Protein AF-A0A520GHQ1-F1 (afdb_monomer_lite)

Structure (mmCIF, N/CA/C/O backbone):
data_AF-A0A520GHQ1-F1
#
_entry.id   AF-A0A520GHQ1-F1
#
loop_
_atom_site.group_PDB
_atom_site.id
_atom_site.type_symbol
_atom_site.label_atom_id
_atom_site.label_alt_id
_atom_site.label_comp_id
_atom_site.label_asym_id
_atom_site.label_entity_id
_atom_site.label_seq_id
_atom_site.pdbx_PDB_ins_code
_atom_site.Cartn_x
_atom_site.Cartn_y
_atom_site.Cartn_z
_atom_site.occupancy
_atom_site.B_iso_or_equiv
_atom_site.auth_seq_id
_atom_site.auth_comp_id
_atom_site.auth_asym_id
_atom_site.auth_atom_id
_atom_site.pdbx_PDB_model_num
ATOM 1 N N . THR A 1 1 ? 6.059 27.711 -17.812 1.00 39.38 1 THR A N 1
ATOM 2 C CA . THR A 1 1 ? 5.138 26.721 -17.217 1.00 39.38 1 THR A CA 1
ATOM 3 C C . THR A 1 1 ? 5.841 25.387 -17.095 1.00 39.38 1 THR A C 1
ATOM 5 O O . THR A 1 1 ? 5.824 24.600 -18.029 1.00 39.38 1 THR A O 1
ATOM 8 N N . ALA A 1 2 ? 6.552 25.172 -15.986 1.00 42.50 2 ALA A N 1
ATOM 9 C CA . ALA A 1 2 ? 7.246 23.916 -15.719 1.00 42.50 2 ALA A CA 1
ATOM 10 C C . ALA A 1 2 ? 6.252 22.928 -15.097 1.00 42.50 2 ALA A C 1
ATOM 12 O O . ALA A 1 2 ? 5.692 23.186 -14.029 1.00 42.50 2 ALA A O 1
ATOM 13 N N . VAL A 1 3 ? 6.000 21.828 -15.803 1.00 50.03 3 VAL A N 1
ATOM 14 C CA . VAL A 1 3 ? 5.236 20.685 -15.305 1.00 50.03 3 VAL A CA 1
ATOM 15 C C . VAL A 1 3 ? 5.907 20.200 -14.023 1.00 50.03 3 VAL A C 1
ATOM 17 O O . VAL A 1 3 ? 7.085 19.851 -14.008 1.00 50.03 3 VAL A O 1
ATOM 20 N N . ARG A 1 4 ? 5.150 20.243 -12.927 1.00 41.88 4 ARG A N 1
ATOM 21 C CA . ARG A 1 4 ? 5.548 19.730 -11.617 1.00 41.88 4 ARG A CA 1
ATOM 22 C C . ARG A 1 4 ? 5.999 18.272 -11.775 1.00 41.88 4 ARG A C 1
ATOM 24 O O . ARG A 1 4 ? 5.222 17.488 -12.320 1.00 41.88 4 ARG A O 1
ATOM 31 N N . PRO A 1 5 ? 7.180 17.870 -11.280 1.00 46.28 5 PRO A N 1
ATOM 32 C CA . PRO A 1 5 ? 7.553 16.465 -11.233 1.00 46.28 5 PRO A CA 1
ATOM 33 C C . PRO A 1 5 ? 6.722 15.776 -10.146 1.00 46.28 5 PRO A C 1
ATOM 35 O O . PRO A 1 5 ? 7.147 15.588 -9.009 1.00 46.28 5 PRO A O 1
ATOM 38 N N . THR A 1 6 ? 5.481 15.422 -10.469 1.00 52.59 6 THR A N 1
ATOM 39 C CA . THR A 1 6 ? 4.695 14.514 -9.645 1.00 52.59 6 THR A CA 1
ATOM 40 C C . THR A 1 6 ? 5.300 13.119 -9.756 1.00 52.59 6 THR A C 1
ATOM 42 O O . THR A 1 6 ? 5.123 12.425 -10.750 1.00 52.59 6 THR A O 1
ATOM 45 N N . ARG A 1 7 ? 5.944 12.709 -8.658 1.00 52.06 7 ARG A N 1
ATOM 46 C CA . ARG A 1 7 ? 6.027 11.322 -8.172 1.00 52.06 7 ARG A CA 1
ATOM 47 C C . ARG A 1 7 ? 7.172 10.422 -8.653 1.00 52.06 7 ARG A C 1
ATOM 49 O O . ARG A 1 7 ? 7.152 9.241 -8.330 1.00 52.06 7 ARG A O 1
ATOM 56 N N . MET A 1 8 ? 8.223 10.937 -9.283 1.00 55.75 8 MET A N 1
ATOM 57 C CA . MET A 1 8 ? 9.379 10.097 -9.632 1.00 55.75 8 MET A CA 1
ATOM 58 C C . MET A 1 8 ? 10.579 10.316 -8.705 1.00 55.75 8 MET A C 1
ATOM 60 O O . MET A 1 8 ? 11.601 10.847 -9.111 1.00 55.75 8 MET A O 1
ATOM 64 N N . LEU A 1 9 ? 10.458 9.897 -7.445 1.00 50.03 9 LEU A N 1
ATOM 65 C CA . LEU A 1 9 ? 11.606 9.750 -6.544 1.00 50.03 9 LEU A CA 1
ATOM 66 C C . LEU A 1 9 ? 11.463 8.447 -5.753 1.00 50.03 9 LEU A C 1
ATOM 68 O O . LEU A 1 9 ? 11.216 8.413 -4.551 1.00 50.03 9 LEU A O 1
ATOM 72 N N . ALA A 1 10 ? 11.604 7.339 -6.475 1.00 53.28 10 ALA A N 1
ATOM 73 C CA . ALA A 1 10 ? 11.668 5.990 -5.927 1.00 53.28 10 ALA A CA 1
ATOM 74 C C . ALA A 1 10 ? 13.042 5.694 -5.284 1.00 53.28 10 ALA A C 1
ATOM 76 O O . ALA A 1 10 ? 13.639 4.665 -5.578 1.00 53.28 10 ALA A O 1
ATOM 77 N N . ALA A 1 11 ? 13.563 6.594 -4.438 1.00 51.56 11 ALA A N 1
ATOM 78 C CA . ALA A 1 11 ? 14.790 6.363 -3.658 1.00 51.56 11 ALA A CA 1
ATOM 79 C C . ALA A 1 11 ? 15.016 7.339 -2.479 1.00 51.56 11 ALA A C 1
ATOM 81 O O . ALA A 1 11 ? 16.087 7.306 -1.877 1.00 51.56 11 ALA A O 1
ATOM 82 N N . THR A 1 12 ? 14.066 8.215 -2.131 1.00 45.81 12 THR A N 1
ATOM 83 C CA . THR A 1 12 ? 14.298 9.256 -1.109 1.00 45.81 12 THR A CA 1
ATOM 84 C C . THR A 1 12 ? 13.605 8.900 0.212 1.00 45.81 12 THR A C 1
ATOM 86 O O . THR A 1 12 ? 12.396 8.648 0.187 1.00 45.81 12 THR A O 1
ATOM 89 N N . PRO A 1 13 ? 14.299 8.904 1.369 1.00 50.06 13 PRO A N 1
ATOM 90 C CA . PRO A 1 13 ? 13.634 8.809 2.668 1.00 50.06 13 PRO A CA 1
ATOM 91 C C . PRO A 1 13 ? 12.601 9.939 2.788 1.00 50.06 13 PRO A C 1
ATOM 93 O O . PRO A 1 13 ? 12.934 11.113 2.634 1.00 50.06 13 PRO A O 1
ATOM 96 N N . GLY A 1 14 ? 11.329 9.578 2.979 1.00 58.41 14 GLY A N 1
ATOM 97 C CA . GLY A 1 14 ? 10.205 10.526 3.023 1.00 58.41 14 GLY A CA 1
ATOM 98 C C . GLY A 1 14 ? 8.977 10.112 2.205 1.00 58.41 14 GLY A C 1
ATOM 99 O O . GLY A 1 14 ? 7.858 10.513 2.536 1.00 58.41 14 GLY A O 1
ATOM 100 N N . VAL A 1 15 ? 9.137 9.248 1.195 1.00 69.94 15 VAL A N 1
ATOM 101 C CA . VAL A 1 15 ? 7.999 8.751 0.397 1.00 69.94 15 VAL A CA 1
ATOM 102 C C . VAL A 1 15 ? 7.100 7.778 1.165 1.00 69.94 15 VAL A C 1
ATOM 104 O O . VAL A 1 15 ? 5.912 7.682 0.859 1.00 69.94 15 VAL A O 1
ATOM 107 N N . GLU A 1 16 ? 7.601 7.106 2.208 1.00 76.06 16 GLU A N 1
ATOM 108 C CA . GLU A 1 16 ? 6.779 6.215 3.041 1.00 76.06 16 GLU A CA 1
ATOM 109 C C . GLU A 1 16 ? 5.660 6.967 3.767 1.00 76.06 16 GLU A C 1
ATOM 111 O O . GLU A 1 16 ? 4.537 6.476 3.859 1.00 76.06 16 GLU A O 1
ATOM 116 N N . THR A 1 17 ? 5.917 8.189 4.239 1.00 79.81 17 THR A N 1
ATOM 117 C CA . THR A 1 17 ? 4.893 9.016 4.900 1.00 79.81 17 THR A CA 1
ATOM 118 C C . THR A 1 17 ? 3.795 9.440 3.925 1.00 79.81 17 THR A C 1
ATOM 120 O O . THR A 1 17 ? 2.610 9.425 4.275 1.00 79.81 17 THR A O 1
ATOM 123 N N . GLN A 1 18 ? 4.158 9.744 2.677 1.00 82.94 18 GLN A N 1
ATOM 124 C CA . GLN A 1 18 ? 3.185 10.031 1.625 1.00 82.94 18 GLN A CA 1
ATOM 125 C C . GLN A 1 18 ? 2.377 8.781 1.255 1.00 82.94 18 GLN A C 1
ATOM 127 O O . GLN A 1 18 ? 1.160 8.862 1.088 1.00 82.94 18 GLN A O 1
ATOM 132 N N . LEU A 1 19 ? 3.031 7.621 1.169 1.00 86.06 19 LEU A N 1
ATOM 133 C CA . LEU A 1 19 ? 2.376 6.352 0.866 1.00 86.06 19 LEU A CA 1
ATOM 134 C C . LEU A 1 19 ? 1.386 5.959 1.967 1.00 86.06 19 LEU A C 1
ATOM 136 O O . LEU A 1 19 ? 0.246 5.622 1.659 1.00 86.06 19 LEU A O 1
ATOM 140 N N . ARG A 1 20 ? 1.764 6.102 3.243 1.00 84.88 20 ARG A N 1
ATOM 141 C CA . ARG A 1 20 ? 0.855 5.911 4.386 1.00 84.88 20 ARG A CA 1
ATOM 142 C C . ARG A 1 20 ? -0.336 6.857 4.337 1.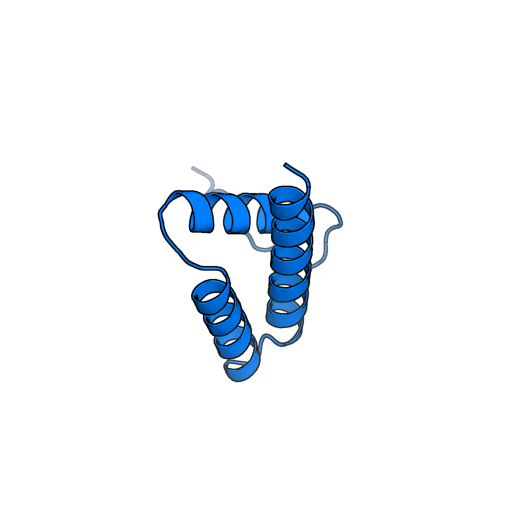00 84.88 20 ARG A C 1
ATOM 144 O O . ARG A 1 20 ? -1.468 6.412 4.499 1.00 84.88 20 ARG A O 1
ATOM 151 N N . SER A 1 21 ? -0.098 8.139 4.057 1.00 85.25 21 SER A N 1
ATOM 152 C CA . SER A 1 21 ? -1.177 9.128 3.921 1.00 85.25 21 SER A CA 1
ATOM 153 C C . SER A 1 21 ? -2.141 8.753 2.792 1.00 85.25 21 SER A C 1
ATOM 155 O O . SER A 1 21 ? -3.352 8.872 2.949 1.00 85.25 21 SER A O 1
ATOM 157 N N . HIS A 1 22 ? -1.620 8.242 1.674 1.00 87.69 22 HIS A N 1
ATOM 158 C CA . HIS A 1 22 ? -2.428 7.788 0.547 1.00 87.69 22 HIS A CA 1
ATOM 159 C C . HIS A 1 22 ? -3.225 6.513 0.861 1.00 87.69 22 HIS A C 1
ATOM 161 O O . HIS A 1 22 ? -4.397 6.431 0.504 1.00 87.69 22 HIS A O 1
ATOM 167 N N . MET A 1 23 ? -2.633 5.549 1.574 1.00 88.62 23 MET A N 1
ATOM 168 C CA . MET A 1 23 ? -3.324 4.341 2.044 1.00 88.62 23 MET A CA 1
ATOM 169 C C . MET A 1 23 ? -4.456 4.692 3.018 1.00 88.62 23 MET A C 1
ATOM 171 O O . MET A 1 23 ? -5.591 4.266 2.825 1.00 88.62 23 MET A O 1
ATOM 175 N N . ALA A 1 24 ? -4.183 5.548 4.006 1.00 86.12 24 ALA A N 1
ATOM 176 C CA . ALA A 1 24 ? -5.191 6.022 4.951 1.00 86.12 24 ALA A CA 1
ATOM 177 C C . ALA A 1 24 ? -6.312 6.814 4.255 1.00 86.12 24 ALA A C 1
ATOM 179 O O . ALA A 1 24 ? -7.487 6.624 4.562 1.00 86.12 24 ALA A O 1
ATOM 180 N N . ALA A 1 25 ? -5.976 7.674 3.287 1.00 86.94 25 ALA A N 1
ATOM 181 C CA . ALA A 1 25 ? -6.968 8.376 2.476 1.00 86.94 25 ALA A CA 1
ATOM 182 C C . ALA A 1 25 ? -7.820 7.404 1.644 1.00 86.94 25 ALA A C 1
ATOM 184 O O . ALA A 1 25 ? -9.036 7.559 1.601 1.00 86.94 25 ALA A O 1
ATOM 185 N N . SER A 1 26 ? -7.205 6.373 1.054 1.00 87.19 26 SER A N 1
ATOM 186 C CA . SER A 1 26 ? -7.904 5.332 0.287 1.00 87.19 26 SER A CA 1
ATOM 187 C C . SER A 1 26 ? -8.910 4.570 1.155 1.00 87.19 26 SER A C 1
ATOM 189 O O . SER A 1 26 ? -10.040 4.331 0.736 1.00 87.19 26 SER A O 1
ATOM 191 N N . MET A 1 27 ? -8.545 4.263 2.404 1.00 86.44 27 MET A N 1
ATOM 192 C CA . MET A 1 27 ? -9.469 3.642 3.357 1.00 86.44 27 MET A CA 1
ATOM 193 C C . MET A 1 27 ? -10.626 4.565 3.751 1.00 86.44 27 MET A C 1
ATOM 195 O O . MET A 1 27 ? -11.763 4.117 3.868 1.00 86.44 27 MET A O 1
ATOM 199 N N . ARG A 1 28 ? -10.368 5.870 3.897 1.00 87.81 28 ARG A N 1
ATOM 200 C CA . ARG A 1 28 ? -11.407 6.868 4.212 1.00 87.81 28 ARG A CA 1
ATOM 201 C C . ARG A 1 28 ? -12.424 7.063 3.088 1.00 87.81 28 ARG A C 1
ATOM 203 O O . ARG A 1 28 ? -13.553 7.436 3.382 1.00 87.81 28 ARG A O 1
ATOM 210 N N . VAL A 1 29 ? -12.043 6.818 1.832 1.00 87.44 29 VAL A N 1
ATOM 211 C CA . VAL A 1 29 ? -12.961 6.868 0.677 1.00 87.44 29 VAL A CA 1
ATOM 212 C C . VAL A 1 29 ? -13.640 5.522 0.389 1.00 87.44 29 VAL A C 1
ATOM 214 O O . VAL A 1 29 ? -14.366 5.411 -0.593 1.00 87.44 29 VAL A O 1
ATOM 217 N N . GLY A 1 30 ? -13.436 4.512 1.246 1.00 87.62 30 GLY A N 1
ATOM 218 C CA . GLY A 1 30 ? -14.180 3.249 1.217 1.00 87.62 30 GLY A CA 1
ATOM 219 C C . GLY A 1 30 ? -13.416 2.026 0.705 1.00 87.62 30 GLY A C 1
ATOM 220 O O . GLY A 1 30 ? -14.026 0.967 0.578 1.00 87.62 30 GLY A O 1
ATOM 221 N N . LEU A 1 31 ? -12.107 2.114 0.430 1.00 89.06 31 LEU A N 1
ATOM 222 C CA . LEU A 1 31 ? -11.322 0.915 0.115 1.00 89.06 31 LEU A CA 1
ATOM 223 C C . LEU A 1 31 ? -11.003 0.124 1.387 1.00 89.06 31 LEU A C 1
ATOM 225 O O . LEU A 1 31 ? -10.506 0.653 2.378 1.00 89.06 31 LEU A O 1
ATOM 229 N N . THR A 1 32 ? -11.219 -1.184 1.340 1.00 89.81 32 THR A N 1
ATOM 230 C CA . THR A 1 32 ? -10.851 -2.077 2.440 1.00 89.81 32 THR A CA 1
ATOM 231 C C . THR A 1 32 ? -9.353 -2.384 2.434 1.00 89.81 32 THR A C 1
ATOM 233 O O . THR A 1 32 ? -8.677 -2.339 1.402 1.00 89.81 32 THR A O 1
ATOM 236 N N . ALA A 1 33 ? -8.833 -2.797 3.591 1.00 88.81 33 ALA A N 1
ATOM 237 C CA . ALA A 1 33 ? -7.463 -3.288 3.715 1.00 88.81 33 ALA A CA 1
ATOM 238 C C . ALA A 1 33 ? -7.162 -4.447 2.746 1.00 88.81 33 ALA A C 1
ATOM 240 O O . ALA A 1 33 ? -6.061 -4.547 2.212 1.00 88.81 33 ALA A O 1
ATOM 241 N N . VAL A 1 34 ? -8.147 -5.314 2.495 1.00 89.62 34 VAL A N 1
ATOM 242 C CA . VAL A 1 34 ? -8.020 -6.446 1.568 1.00 89.62 34 VAL A CA 1
ATOM 243 C C . VAL A 1 34 ? -7.846 -5.957 0.128 1.00 89.62 34 VAL A C 1
ATOM 245 O O . VAL A 1 34 ? -6.936 -6.414 -0.559 1.00 89.62 34 VAL A O 1
ATOM 248 N N . GLN A 1 35 ? -8.637 -4.972 -0.305 1.00 91.12 35 GLN A N 1
ATOM 249 C CA . GLN A 1 35 ? -8.506 -4.377 -1.640 1.00 91.12 35 GLN A CA 1
ATOM 250 C C . GLN A 1 35 ? -7.151 -3.676 -1.825 1.00 91.12 35 GLN A C 1
ATOM 252 O O . GLN A 1 35 ? -6.518 -3.813 -2.869 1.00 91.12 35 GLN A O 1
ATOM 257 N N . LEU A 1 36 ? -6.646 -2.983 -0.801 1.00 91.44 36 LEU A N 1
ATOM 258 C CA . LEU A 1 36 ? -5.324 -2.344 -0.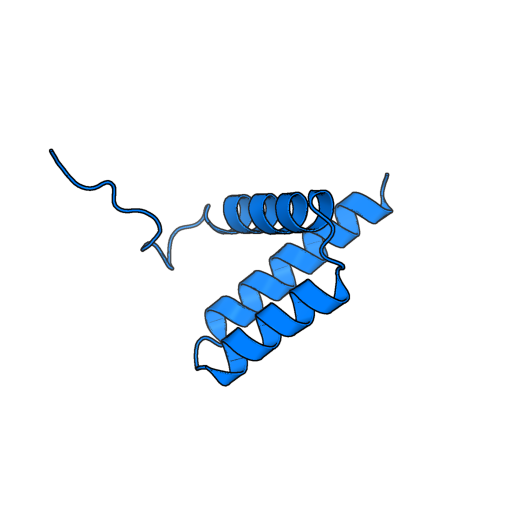857 1.00 91.44 36 LEU A CA 1
ATOM 259 C C . LEU A 1 36 ? 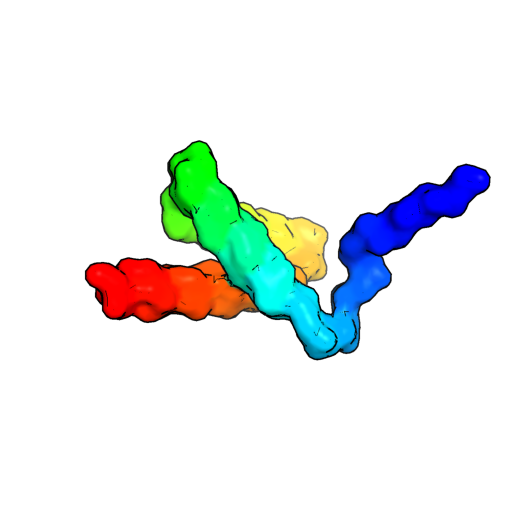-4.167 -3.360 -0.899 1.00 91.44 36 LEU A C 1
ATOM 261 O O . LEU A 1 36 ? -3.156 -3.123 -1.570 1.00 91.44 36 LEU A O 1
ATOM 265 N N . ARG A 1 37 ? -4.321 -4.520 -0.246 1.00 91.25 37 ARG A N 1
ATOM 266 C CA . ARG A 1 37 ? -3.375 -5.642 -0.387 1.00 91.25 37 ARG A CA 1
ATOM 267 C C . ARG A 1 37 ? 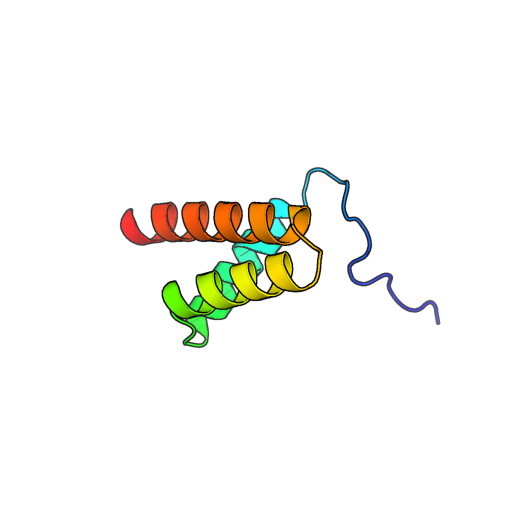-3.384 -6.216 -1.801 1.00 91.25 37 ARG A C 1
ATOM 269 O O . ARG A 1 37 ? -2.312 -6.439 -2.355 1.00 91.25 37 ARG A O 1
ATOM 276 N N . GLN A 1 38 ? -4.558 -6.381 -2.412 1.00 92.38 38 GLN A N 1
ATOM 277 C CA . GLN A 1 38 ? -4.670 -6.840 -3.802 1.00 92.38 38 GLN A CA 1
ATOM 278 C C . GLN A 1 38 ? -3.980 -5.879 -4.776 1.00 92.38 38 GLN A C 1
ATOM 280 O O . GLN A 1 38 ? -3.236 -6.321 -5.644 1.00 92.38 38 GLN A O 1
ATOM 285 N N . VAL A 1 39 ? -4.132 -4.563 -4.594 1.00 88.75 39 VAL A N 1
ATOM 286 C CA . VAL A 1 39 ? -3.401 -3.567 -5.401 1.00 88.75 39 VAL A CA 1
ATOM 287 C C . VAL A 1 39 ? -1.884 -3.748 -5.267 1.00 88.75 39 VAL A C 1
ATOM 289 O O . VAL A 1 39 ? -1.166 -3.717 -6.265 1.00 88.75 39 VAL A O 1
ATOM 292 N N . SER A 1 40 ? -1.394 -3.989 -4.049 1.00 89.19 40 SER A N 1
ATOM 293 C CA . SER A 1 40 ? 0.030 -4.249 -3.788 1.00 89.19 40 SER A CA 1
ATOM 294 C C . SER A 1 40 ? 0.513 -5.548 -4.445 1.00 89.19 40 SER A C 1
ATOM 296 O O . SER A 1 40 ? 1.637 -5.603 -4.935 1.00 89.19 40 SER A O 1
ATOM 298 N N . GLN A 1 41 ? -0.331 -6.577 -4.510 1.00 90.56 41 GLN A N 1
ATOM 299 C CA . GLN A 1 41 ? -0.025 -7.826 -5.206 1.00 90.56 41 GLN A CA 1
ATOM 300 C C . GLN A 1 41 ? 0.052 -7.627 -6.725 1.00 90.56 41 GLN A C 1
ATOM 302 O O . GLN A 1 41 ? 1.034 -8.035 -7.337 1.00 90.56 41 GLN A O 1
ATOM 307 N N . VAL A 1 42 ? -0.896 -6.892 -7.312 1.00 91.56 42 VAL A N 1
ATOM 308 C CA . VAL A 1 42 ? -0.882 -6.556 -8.745 1.00 91.56 42 VAL A CA 1
ATOM 309 C C . VAL A 1 42 ? 0.367 -5.748 -9.123 1.00 91.56 42 VAL A C 1
ATOM 311 O O . VAL A 1 42 ? 0.916 -5.929 -10.207 1.00 91.56 42 VAL A O 1
ATOM 314 N N . LEU A 1 43 ? 0.855 -4.873 -8.236 1.00 86.44 43 LEU A N 1
ATOM 315 C CA . LEU A 1 43 ? 2.137 -4.174 -8.417 1.00 86.44 43 LEU A CA 1
ATOM 316 C C . LEU A 1 43 ? 3.323 -5.151 -8.474 1.00 86.44 43 LEU A C 1
ATOM 318 O O . LEU A 1 43 ? 4.215 -4.975 -9.299 1.00 86.44 43 LEU A O 1
ATOM 322 N N . ALA A 1 44 ? 3.324 -6.197 -7.643 1.00 87.75 44 ALA A N 1
ATOM 323 C CA . ALA A 1 44 ? 4.367 -7.222 -7.674 1.00 87.75 44 ALA A CA 1
ATOM 324 C C . ALA A 1 44 ? 4.308 -8.046 -8.968 1.00 87.75 44 ALA A C 1
ATOM 326 O O . ALA A 1 44 ? 5.342 -8.279 -9.589 1.00 87.75 44 ALA A O 1
ATOM 327 N N . GLU A 1 45 ? 3.104 -8.428 -9.402 1.00 90.00 45 GLU A N 1
ATOM 328 C CA . GLU A 1 45 ? 2.880 -9.185 -10.642 1.00 90.00 45 GLU A CA 1
ATOM 329 C C . GLU A 1 45 ? 3.285 -8.399 -11.895 1.00 90.00 45 GLU A C 1
ATOM 331 O O . GLU A 1 45 ? 3.735 -8.981 -12.878 1.00 90.00 45 GLU A O 1
ATOM 336 N N . ARG A 1 46 ? 3.181 -7.065 -11.855 1.00 86.75 46 ARG A N 1
ATOM 337 C CA . ARG A 1 46 ? 3.604 -6.169 -12.944 1.00 86.75 46 ARG A CA 1
ATOM 338 C C . ARG A 1 46 ? 5.116 -5.921 -13.001 1.00 86.75 46 ARG A C 1
ATOM 340 O O . ARG A 1 46 ? 5.571 -5.255 -13.924 1.00 86.75 46 ARG A O 1
ATOM 347 N N . GLY A 1 47 ? 5.887 -6.464 -12.056 1.00 83.81 47 GLY A N 1
ATOM 348 C CA . GLY A 1 47 ? 7.348 -6.334 -12.002 1.00 83.81 47 GLY A CA 1
ATOM 349 C C . GLY A 1 47 ? 7.861 -5.286 -11.011 1.00 83.81 47 GLY A C 1
ATOM 350 O O . GLY A 1 47 ? 9.068 -5.180 -10.803 1.00 83.81 47 GLY A O 1
ATOM 351 N N . ASP A 1 48 ? 6.976 -4.566 -10.318 1.00 83.62 48 ASP A N 1
ATOM 352 C CA . ASP A 1 48 ? 7.336 -3.545 -9.331 1.00 83.62 48 ASP A CA 1
ATOM 353 C C . ASP A 1 48 ? 7.377 -4.114 -7.900 1.00 83.62 48 ASP A C 1
ATOM 355 O O . ASP A 1 48 ? 6.775 -3.580 -6.962 1.00 83.62 48 ASP A O 1
ATOM 359 N N . ALA A 1 49 ? 8.127 -5.202 -7.691 1.00 84.88 49 ALA A N 1
ATOM 360 C CA . ALA A 1 49 ? 8.213 -5.897 -6.397 1.00 84.88 49 ALA A CA 1
ATOM 361 C C . ALA A 1 49 ? 8.650 -4.978 -5.235 1.00 84.88 49 ALA A C 1
ATOM 363 O O . ALA A 1 49 ? 8.144 -5.074 -4.114 1.00 84.88 49 ALA A O 1
ATOM 364 N N . ALA A 1 50 ? 9.550 -4.026 -5.501 1.00 83.44 50 ALA A N 1
ATOM 365 C CA . ALA A 1 50 ? 9.988 -3.051 -4.504 1.00 83.44 50 ALA A CA 1
ATOM 366 C C . ALA A 1 50 ? 8.889 -2.032 -4.147 1.00 83.44 50 ALA A C 1
ATOM 368 O O . ALA A 1 50 ? 8.828 -1.559 -3.010 1.00 83.44 50 ALA A O 1
ATOM 369 N N . ALA A 1 51 ? 8.021 -1.668 -5.095 1.00 82.56 51 ALA A N 1
ATOM 370 C CA . ALA A 1 51 ? 6.877 -0.800 -4.821 1.00 82.56 51 ALA A CA 1
ATOM 371 C C . ALA A 1 51 ? 5.792 -1.563 -4.050 1.00 82.56 51 ALA A C 1
ATOM 373 O O . ALA A 1 51 ? 5.265 -1.046 -3.066 1.00 82.56 51 ALA A O 1
ATOM 374 N N . ALA A 1 52 ? 5.535 -2.816 -4.433 1.00 87.81 52 ALA A N 1
ATOM 375 C CA . ALA A 1 52 ? 4.616 -3.717 -3.745 1.00 87.81 52 ALA A CA 1
ATOM 376 C C . ALA A 1 52 ? 4.989 -3.932 -2.271 1.00 87.81 52 ALA A C 1
ATOM 378 O O . ALA A 1 52 ? 4.131 -3.841 -1.391 1.00 87.81 52 ALA A O 1
ATOM 379 N N . LYS A 1 53 ? 6.279 -4.155 -1.981 1.00 88.50 53 LYS A N 1
ATOM 380 C CA . LYS A 1 53 ? 6.778 -4.300 -0.605 1.00 88.50 53 LYS A CA 1
ATOM 381 C C . LYS A 1 53 ? 6.503 -3.048 0.228 1.00 88.50 53 LYS A C 1
ATOM 383 O O . LYS A 1 53 ? 5.894 -3.147 1.289 1.00 88.50 53 LYS A O 1
ATOM 388 N N 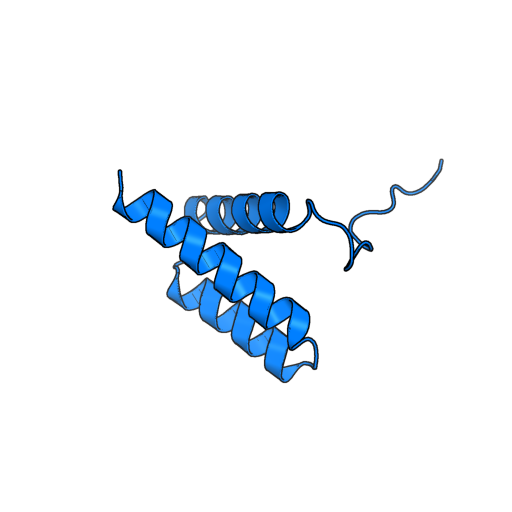. ARG A 1 54 ? 6.861 -1.867 -0.289 1.00 87.62 54 ARG A N 1
ATOM 389 C CA . ARG A 1 54 ? 6.628 -0.588 0.405 1.00 87.62 54 ARG A CA 1
ATOM 390 C C . ARG A 1 54 ? 5.138 -0.299 0.608 1.00 87.62 54 ARG A C 1
ATOM 392 O O . ARG A 1 54 ? 4.757 0.232 1.646 1.00 87.62 54 ARG A O 1
ATOM 399 N N . ALA A 1 55 ? 4.290 -0.654 -0.358 1.00 88.00 55 ALA A N 1
ATOM 400 C CA . ALA A 1 55 ? 2.838 -0.506 -0.255 1.00 88.00 55 ALA A CA 1
ATOM 401 C C . ALA A 1 55 ? 2.248 -1.395 0.849 1.00 88.00 55 ALA A C 1
ATOM 403 O O . ALA A 1 55 ? 1.478 -0.905 1.677 1.00 88.00 55 ALA A O 1
ATOM 404 N N . ASN A 1 56 ? 2.679 -2.656 0.930 1.00 89.94 56 ASN A N 1
ATOM 405 C CA . ASN A 1 56 ? 2.281 -3.562 2.008 1.00 89.94 56 ASN A CA 1
ATOM 406 C C . ASN A 1 56 ? 2.774 -3.096 3.387 1.00 89.94 56 ASN A C 1
ATOM 408 O O . ASN A 1 56 ? 2.015 -3.139 4.357 1.00 89.94 56 ASN A O 1
ATOM 412 N N . GLU A 1 57 ? 4.013 -2.613 3.487 1.00 90.44 57 GLU A N 1
ATOM 413 C CA . GLU A 1 57 ? 4.561 -2.065 4.735 1.00 90.44 57 GLU A CA 1
ATOM 414 C C . GLU A 1 57 ?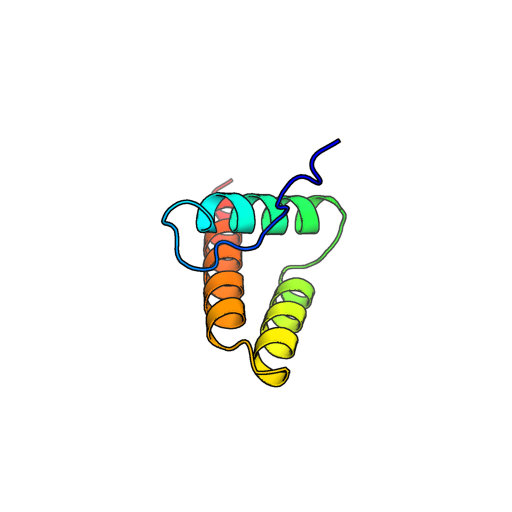 3.790 -0.820 5.188 1.00 90.44 57 GLU A C 1
ATOM 416 O O . GLU A 1 57 ? 3.378 -0.732 6.345 1.00 90.44 57 GLU A O 1
ATOM 421 N N . ALA A 1 58 ? 3.519 0.113 4.272 1.00 90.12 58 ALA A N 1
ATOM 422 C CA . ALA A 1 58 ? 2.733 1.305 4.566 1.00 90.12 58 ALA A CA 1
ATOM 423 C C . ALA A 1 58 ? 1.305 0.957 5.008 1.00 90.12 58 ALA A C 1
ATOM 425 O O . ALA A 1 58 ? 0.815 1.533 5.978 1.00 90.12 58 ALA A O 1
ATOM 426 N N . LEU A 1 59 ? 0.652 -0.004 4.346 1.00 89.88 59 LEU A N 1
ATOM 427 C CA . LEU A 1 59 ? -0.672 -0.478 4.742 1.00 89.88 59 LEU A CA 1
ATOM 428 C C . LEU A 1 59 ? -0.650 -1.116 6.136 1.00 89.88 59 LEU A C 1
ATOM 430 O O . LEU A 1 59 ? -1.508 -0.809 6.956 1.00 89.88 59 LEU A O 1
ATOM 434 N N . THR A 1 60 ? 0.350 -1.946 6.433 1.00 90.81 60 THR A N 1
ATOM 435 C CA . THR A 1 60 ? 0.507 -2.584 7.751 1.00 90.81 60 THR A CA 1
ATOM 436 C C . THR A 1 60 ? 0.656 -1.544 8.859 1.00 90.81 60 THR A C 1
ATOM 438 O O . THR A 1 60 ? 0.010 -1.648 9.898 1.00 90.81 60 THR A O 1
ATOM 441 N N . GLN A 1 61 ? 1.445 -0.493 8.623 1.00 89.44 61 GLN A N 1
ATOM 442 C CA . GLN A 1 61 ? 1.591 0.605 9.579 1.00 89.44 61 GLN A CA 1
ATOM 443 C C . GLN A 1 61 ? 0.287 1.389 9.766 1.00 89.44 61 GLN A C 1
ATOM 445 O O . GLN A 1 61 ? -0.054 1.731 10.895 1.00 89.44 61 GLN A O 1
ATOM 450 N N . VAL A 1 62 ? -0.461 1.653 8.687 1.00 87.75 62 VAL A N 1
ATOM 451 C CA . VAL A 1 62 ? -1.775 2.314 8.778 1.00 87.75 62 VAL A CA 1
ATOM 452 C C . VAL A 1 62 ? -2.733 1.472 9.617 1.00 87.75 62 VAL A C 1
ATOM 454 O O . VAL A 1 62 ? -3.330 2.008 10.546 1.00 87.75 62 VAL A O 1
ATOM 457 N N . LEU A 1 63 ? -2.808 0.162 9.369 1.00 87.62 63 LEU A N 1
ATOM 458 C CA . LEU A 1 63 ? -3.655 -0.752 10.139 1.00 87.62 63 LEU A CA 1
ATOM 459 C C . LEU A 1 63 ? -3.282 -0.772 11.624 1.00 87.62 63 LEU A C 1
ATOM 461 O O . LEU A 1 63 ? -4.151 -0.575 12.468 1.00 87.62 63 LEU A O 1
ATOM 465 N N . ALA A 1 64 ? -1.990 -0.867 11.941 1.00 87.62 64 ALA A N 1
ATOM 466 C CA . ALA A 1 64 ? -1.511 -0.817 13.321 1.00 87.62 64 ALA A CA 1
ATOM 467 C C . ALA A 1 64 ? -1.839 0.515 14.026 1.00 87.62 64 ALA A C 1
ATOM 469 O O . ALA A 1 64 ? -2.020 0.546 15.243 1.00 87.62 64 ALA A O 1
ATOM 470 N N . THR A 1 65 ? -1.919 1.628 13.284 1.00 82.12 65 THR A N 1
ATOM 471 C CA . THR A 1 65 ? -2.359 2.922 13.837 1.00 82.12 65 THR A CA 1
ATOM 472 C C . THR A 1 65 ? -3.875 3.052 13.952 1.00 82.12 65 THR A C 1
ATOM 474 O O . THR A 1 65 ? -4.341 3.745 14.851 1.00 82.12 65 THR A O 1
ATOM 477 N N . THR A 1 66 ? -4.650 2.403 13.076 1.00 74.06 66 THR A N 1
ATOM 478 C CA . THR A 1 66 ? -6.119 2.417 13.143 1.00 74.06 66 THR A CA 1
ATOM 479 C C . THR A 1 66 ? -6.667 1.457 14.191 1.00 74.06 66 THR A C 1
ATOM 481 O O . THR A 1 66 ? -7.693 1.762 14.774 1.00 74.06 66 THR A O 1
ATOM 484 N N . GLU A 1 67 ? -5.991 0.335 14.457 1.00 65.88 67 GLU A N 1
ATOM 485 C CA . GLU A 1 67 ? -6.374 -0.615 15.515 1.00 65.88 67 GLU A CA 1
ATOM 486 C C . GLU A 1 67 ? -6.063 -0.093 16.924 1.00 65.88 67 GLU A C 1
ATOM 488 O O . GLU A 1 67 ? -6.655 -0.538 17.900 1.00 65.88 67 GLU A O 1
ATOM 493 N N . LYS A 1 68 ? -5.134 0.862 17.046 1.00 59.09 68 LYS A N 1
ATOM 494 C CA . LYS A 1 68 ? -4.780 1.502 18.321 1.00 59.09 68 LYS A CA 1
ATOM 495 C C . LYS A 1 68 ? -5.699 2.666 18.717 1.00 59.09 68 LYS A C 1
ATOM 497 O O . LYS A 1 68 ? -5.371 3.378 19.666 1.00 59.09 68 LYS A O 1
ATOM 502 N N . LYS A 1 69 ? -6.796 2.896 17.997 1.00 47.22 69 LYS A N 1
ATOM 503 C CA . LYS A 1 69 ? -7.712 4.020 18.211 1.00 47.22 69 LYS A CA 1
ATOM 504 C C . LYS A 1 69 ? -9.114 3.521 18.525 1.00 47.22 69 LYS A C 1
ATOM 506 O O . LYS A 1 69 ? -9.751 4.161 19.387 1.00 47.22 69 LYS A O 1
#

Radius of gyration: 13.1 Å; chains: 1; bounding box: 29×36×36 Å

Sequence (69 aa):
TAVRPTRMLAATPGVETQLRSHMAASMRVGLTAVQLRQVSQVLAERGDAAAAKRANEALTQVLATTEKK

Foldseek 3Di:
DDDPPPDPDPDDPPVLVVLLVVLLVCVVVPDDLVNQLVVLVVCVVVVNVVSSVSSNVSSVVNVVVVVVD

Secondary structure (DSSP, 8-state):
-PPP--S--TT-TTHHHHHHHHHHHHHHTT--HHHHHHHHHHHHHTT-HHHHHHHHHHHHHHHHHHTT-

pLDDT: mean 77.93, std 16.34, range [39.38, 92.38]